Protein AF-A0A1H9Y8E5-F1 (afdb_monomer_lite)

Radius of gyration: 2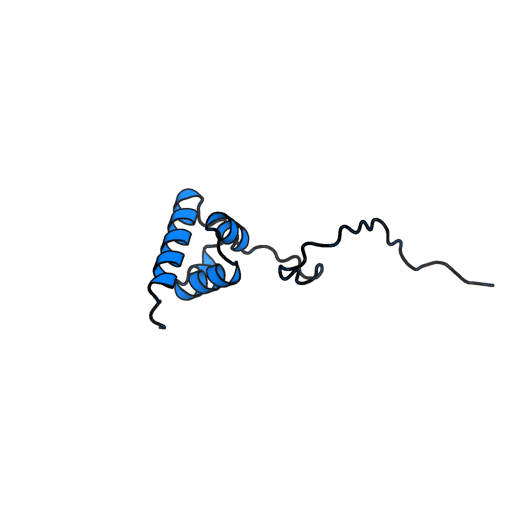0.37 Å; chains: 1; bounding box: 30×36×72 Å

Sequence (91 aa):
MARLSPRSHTAAYLIWCDCKDYGWERTVPEIAQSVDMQVNRVSRILALKQWQGRVRKSDRYDGLIPTMTRNDDDAAILSMGALPRSMMAAG

Secondary structure (DSSP, 8-state):
-PPPPHHHHHHHHHHHHHHHHH-S-SBHHHHHHHTT--HHHHHHHHHHTT-TTTSBPP---TT------S--S-----------S------

Structure (mmCIF, N/CA/C/O backbone):
data_AF-A0A1H9Y8E5-F1
#
_entry.id   AF-A0A1H9Y8E5-F1
#
loop_
_atom_site.group_PDB
_atom_site.id
_atom_site.type_symbol
_atom_site.label_atom_id
_atom_site.label_alt_id
_atom_site.label_comp_id
_atom_site.label_asym_id
_atom_site.label_entity_id
_atom_site.label_seq_id
_atom_site.pdbx_PDB_ins_code
_atom_site.Cartn_x
_atom_site.Cartn_y
_atom_site.Cartn_z
_atom_site.occupancy
_atom_site.B_iso_or_equiv
_atom_site.auth_seq_id
_atom_site.auth_comp_id
_atom_site.auth_asym_id
_atom_site.auth_atom_id
_atom_site.pdbx_PDB_model_num
ATOM 1 N N . MET A 1 1 ? 13.898 5.660 -12.247 1.00 50.22 1 MET A N 1
ATOM 2 C CA . MET A 1 1 ? 12.601 5.143 -11.750 1.00 50.22 1 MET A CA 1
ATOM 3 C C . MET A 1 1 ? 12.416 3.719 -12.258 1.00 50.22 1 MET A C 1
ATOM 5 O O . MET A 1 1 ? 12.505 3.514 -13.460 1.00 50.22 1 MET A O 1
ATOM 9 N N . ALA A 1 2 ? 12.242 2.729 -11.377 1.00 59.72 2 ALA A N 1
ATOM 10 C CA . ALA A 1 2 ? 12.091 1.333 -11.797 1.00 59.72 2 ALA A CA 1
ATOM 11 C C . ALA A 1 2 ? 10.741 1.117 -12.503 1.00 59.72 2 ALA A C 1
ATOM 13 O O . ALA A 1 2 ? 9.696 1.519 -11.989 1.00 59.72 2 ALA A O 1
ATOM 14 N N . ARG A 1 3 ? 10.757 0.480 -13.680 1.00 69.75 3 ARG A N 1
ATOM 15 C CA . ARG A 1 3 ? 9.542 0.162 -14.441 1.00 69.75 3 ARG A CA 1
ATOM 16 C C . ARG A 1 3 ? 8.734 -0.891 -13.677 1.00 69.75 3 ARG A C 1
ATOM 18 O O . ARG A 1 3 ? 9.232 -1.975 -13.385 1.00 69.75 3 ARG A O 1
ATOM 25 N N . LEU A 1 4 ? 7.496 -0.560 -13.319 1.00 73.19 4 LEU A N 1
ATOM 26 C CA . LEU A 1 4 ? 6.601 -1.461 -12.591 1.00 73.19 4 LEU A CA 1
ATOM 27 C C . LEU A 1 4 ? 6.217 -2.660 -13.461 1.00 73.19 4 LEU A C 1
ATOM 29 O O . LEU A 1 4 ? 5.775 -2.486 -14.597 1.00 73.19 4 LEU A O 1
ATOM 33 N N . SER A 1 5 ? 6.322 -3.866 -12.902 1.00 86.00 5 SER A N 1
ATOM 34 C CA . SER A 1 5 ? 5.814 -5.075 -13.556 1.00 86.00 5 SER A CA 1
ATOM 35 C C . SER A 1 5 ? 4.286 -5.004 -13.735 1.00 86.00 5 SER A C 1
ATOM 37 O O . SER A 1 5 ? 3.623 -4.301 -12.961 1.00 86.00 5 SER A O 1
ATOM 39 N N . PRO A 1 6 ? 3.689 -5.756 -14.679 1.00 89.12 6 PRO A N 1
ATOM 40 C CA . PRO A 1 6 ? 2.233 -5.829 -14.823 1.00 89.12 6 PRO A CA 1
ATOM 41 C C . PRO A 1 6 ? 1.524 -6.195 -13.510 1.00 89.12 6 PRO A C 1
ATOM 43 O O . PRO A 1 6 ? 0.572 -5.533 -13.112 1.00 89.12 6 PRO A O 1
ATOM 46 N N . ARG A 1 7 ? 2.075 -7.152 -12.749 1.00 87.50 7 ARG A N 1
ATOM 47 C CA . ARG A 1 7 ? 1.558 -7.537 -11.422 1.00 87.50 7 ARG A CA 1
ATOM 48 C C . ARG A 1 7 ? 1.599 -6.396 -10.405 1.00 87.50 7 ARG A C 1
ATOM 50 O O . ARG A 1 7 ? 0.745 -6.321 -9.525 1.00 87.50 7 ARG A O 1
ATOM 57 N N . SER A 1 8 ? 2.603 -5.527 -10.493 1.00 88.31 8 SER A N 1
ATOM 58 C CA . SER A 1 8 ? 2.714 -4.350 -9.630 1.00 88.31 8 SER A CA 1
ATOM 59 C C . SER A 1 8 ? 1.710 -3.265 -10.028 1.00 88.31 8 SER A C 1
ATOM 61 O O . SER A 1 8 ? 1.206 -2.566 -9.156 1.00 88.31 8 SER A O 1
ATOM 63 N N . HIS A 1 9 ? 1.383 -3.151 -11.319 1.00 91.19 9 HIS A N 1
ATOM 64 C CA . HIS A 1 9 ? 0.306 -2.280 -11.790 1.00 91.19 9 HIS A CA 1
ATOM 65 C C . HIS A 1 9 ? -1.066 -2.754 -11.313 1.00 91.19 9 HIS A C 1
ATOM 67 O O . HIS A 1 9 ? -1.814 -1.941 -10.779 1.00 91.19 9 HIS A O 1
ATOM 73 N N . THR A 1 10 ? -1.363 -4.053 -11.409 1.00 94.12 10 THR A N 1
ATOM 74 C CA . THR A 1 10 ? -2.610 -4.620 -10.873 1.00 94.12 10 THR A CA 1
ATOM 75 C C . THR A 1 10 ? -2.734 -4.372 -9.371 1.00 94.12 10 THR A C 1
ATOM 77 O O . THR A 1 10 ? -3.771 -3.910 -8.911 1.00 94.12 10 THR A O 1
ATOM 80 N N . ALA A 1 11 ? -1.661 -4.598 -8.605 1.00 92.00 11 ALA A N 1
ATOM 81 C CA . ALA A 1 11 ? -1.675 -4.337 -7.167 1.00 92.00 11 ALA A CA 1
ATOM 82 C C . ALA A 1 11 ? -1.909 -2.853 -6.841 1.00 92.00 11 ALA A C 1
ATOM 84 O O . ALA A 1 11 ? -2.687 -2.534 -5.951 1.00 92.00 11 ALA A O 1
ATOM 85 N N . ALA A 1 12 ? -1.275 -1.943 -7.586 1.00 93.38 12 ALA A N 1
ATOM 86 C CA . ALA A 1 12 ? -1.497 -0.509 -7.418 1.00 93.38 12 ALA A CA 1
ATOM 87 C C . ALA A 1 12 ? -2.941 -0.101 -7.738 1.00 93.38 12 ALA A C 1
ATOM 89 O O . ALA A 1 12 ? -3.486 0.761 -7.057 1.00 93.38 12 ALA A O 1
ATOM 90 N N . TYR A 1 13 ? -3.550 -0.718 -8.753 1.00 94.19 13 TYR A N 1
ATOM 91 C CA . TYR A 1 13 ? -4.943 -0.472 -9.112 1.00 94.19 13 TYR A CA 1
ATOM 92 C C . TYR A 1 13 ? -5.905 -0.941 -8.015 1.00 94.19 13 TYR A C 1
ATOM 94 O O . TYR A 1 13 ? -6.761 -0.169 -7.604 1.00 94.19 13 TYR A O 1
ATOM 102 N N . LEU A 1 14 ? -5.712 -2.150 -7.477 1.00 93.50 14 LEU A N 1
ATOM 103 C CA . LEU A 1 14 ? -6.545 -2.682 -6.391 1.00 93.50 14 LEU A CA 1
ATOM 104 C C . LEU A 1 14 ? -6.465 -1.822 -5.123 1.00 93.50 14 LEU A C 1
ATOM 106 O O . LEU A 1 14 ? -7.494 -1.487 -4.548 1.00 93.50 14 LEU A O 1
ATOM 110 N N . ILE A 1 15 ? -5.256 -1.394 -4.741 1.00 93.25 1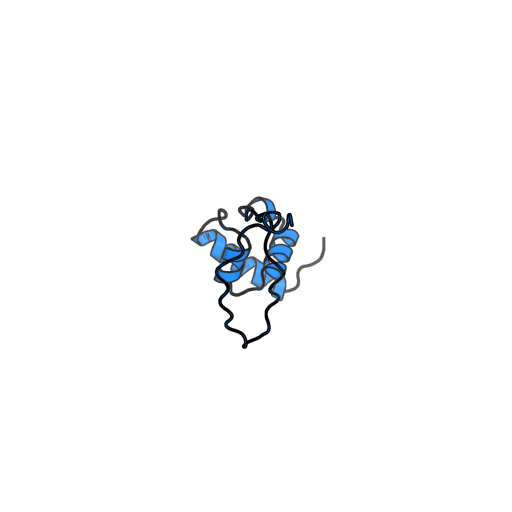5 ILE A N 1
ATOM 111 C CA . ILE A 1 15 ? -5.053 -0.463 -3.619 1.00 93.25 15 ILE A CA 1
ATOM 112 C C . ILE A 1 15 ? -5.775 0.864 -3.875 1.00 93.25 15 ILE A C 1
ATOM 114 O O . ILE A 1 15 ? -6.388 1.421 -2.973 1.00 93.25 15 ILE A O 1
ATOM 118 N N . TRP A 1 16 ? -5.707 1.387 -5.102 1.00 94.06 16 TRP A N 1
ATOM 119 C CA . TRP A 1 16 ? -6.389 2.631 -5.443 1.00 94.06 16 TRP A CA 1
ATOM 120 C C . TRP A 1 16 ? -7.915 2.498 -5.390 1.00 94.06 16 TRP A C 1
ATOM 122 O O . TRP A 1 16 ? -8.558 3.423 -4.908 1.00 94.06 16 TRP A O 1
ATOM 132 N N . CYS A 1 17 ? -8.486 1.381 -5.851 1.00 93.94 17 CYS A N 1
ATOM 133 C CA . CYS A 1 17 ? -9.922 1.114 -5.742 1.00 93.94 17 CYS A CA 1
ATOM 134 C C . CYS A 1 17 ? -10.376 1.095 -4.277 1.00 93.94 17 CYS A C 1
ATOM 136 O O . CYS A 1 17 ? -11.293 1.829 -3.928 1.00 93.94 17 CYS A O 1
ATOM 138 N N . ASP A 1 18 ? -9.674 0.357 -3.413 1.00 92.75 18 ASP A N 1
ATOM 139 C CA . ASP A 1 18 ? -9.982 0.306 -1.977 1.00 92.75 18 ASP A CA 1
ATOM 140 C C . ASP A 1 18 ? -9.911 1.701 -1.327 1.00 92.75 18 ASP A C 1
ATOM 142 O O . ASP A 1 18 ? -10.868 2.166 -0.707 1.00 92.75 18 ASP A O 1
ATOM 146 N N . CYS A 1 19 ? -8.821 2.439 -1.557 1.00 90.50 19 CYS A N 1
ATOM 147 C CA . CYS A 1 19 ? -8.665 3.795 -1.024 1.00 90.50 19 CYS A CA 1
ATOM 148 C C . CYS A 1 19 ? -9.621 4.822 -1.656 1.00 90.50 19 CYS A C 1
ATOM 150 O O . CYS A 1 19 ? -9.798 5.907 -1.103 1.00 90.50 19 CYS A O 1
ATOM 152 N N . LYS A 1 20 ? -10.195 4.545 -2.832 1.00 91.00 20 LYS A N 1
ATOM 153 C CA . LYS A 1 20 ? -11.202 5.412 -3.456 1.00 91.00 20 LYS A CA 1
ATOM 154 C C . LYS A 1 20 ? -12.546 5.275 -2.745 1.00 91.00 20 LYS A C 1
ATOM 156 O O . LYS A 1 20 ? -13.206 6.291 -2.547 1.00 91.00 20 LYS A O 1
ATOM 161 N N . ASP A 1 21 ? -12.916 4.057 -2.364 1.00 84.69 21 ASP A N 1
ATOM 162 C CA . ASP A 1 21 ? -14.210 3.773 -1.741 1.00 84.69 21 ASP A CA 1
ATOM 163 C C . ASP A 1 21 ? -14.203 4.094 -0.238 1.00 84.69 21 ASP A C 1
ATOM 165 O O . ASP A 1 21 ? -15.162 4.666 0.276 1.00 84.69 21 ASP A O 1
ATOM 169 N N . TYR A 1 22 ? -13.100 3.803 0.460 1.00 84.44 22 TYR A N 1
ATOM 170 C CA . TYR A 1 22 ? -12.977 4.003 1.912 1.00 84.44 22 TYR A CA 1
ATOM 171 C C . TYR A 1 22 ? -12.148 5.231 2.324 1.00 84.44 22 TYR A C 1
ATOM 173 O O . TYR A 1 22 ? -12.135 5.605 3.497 1.00 84.44 22 TYR A O 1
ATOM 181 N N . GLY A 1 23 ? -11.454 5.870 1.379 1.00 87.50 23 GLY A N 1
ATOM 182 C CA . GLY A 1 23 ? -10.546 6.986 1.643 1.00 87.50 23 GLY A CA 1
ATOM 183 C C . GLY A 1 23 ? -9.114 6.562 2.000 1.00 87.50 23 GLY A C 1
ATOM 184 O O . GLY A 1 23 ? -8.811 5.394 2.242 1.00 87.50 23 GLY A O 1
ATOM 185 N N . TRP A 1 24 ? -8.204 7.543 2.033 1.00 88.31 24 TRP A N 1
ATOM 186 C CA . TRP A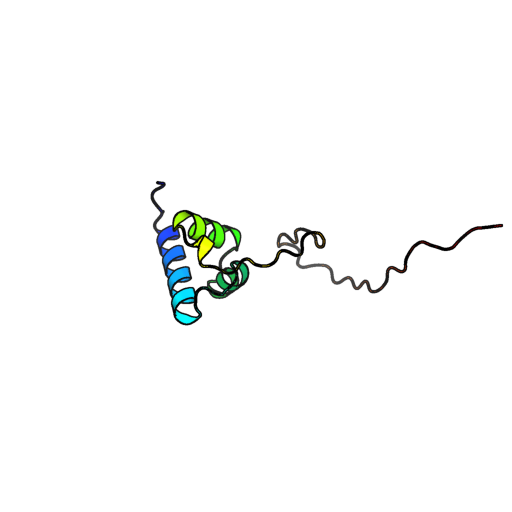 1 24 ? -6.780 7.325 2.336 1.00 88.31 24 TRP A CA 1
ATOM 187 C C . TRP A 1 24 ? -6.453 7.307 3.840 1.00 88.31 24 TRP A C 1
ATOM 189 O O . TRP A 1 24 ? -5.346 6.937 4.205 1.00 88.31 24 TRP A O 1
ATOM 199 N N . GLU A 1 25 ? -7.411 7.602 4.724 1.00 85.94 25 GLU A N 1
ATOM 200 C CA . GLU A 1 25 ? -7.245 7.623 6.195 1.00 85.94 25 GLU A CA 1
ATOM 201 C C . GLU A 1 25 ? -7.072 6.230 6.842 1.00 85.94 25 GLU A C 1
ATOM 203 O O . GLU A 1 25 ? -7.133 6.074 8.063 1.00 85.94 25 GLU A O 1
ATOM 208 N N . ARG A 1 26 ? -6.843 5.201 6.025 1.00 86.44 26 ARG A N 1
ATOM 209 C CA . ARG A 1 26 ? -6.619 3.818 6.449 1.00 86.44 26 ARG A CA 1
ATOM 210 C C . ARG A 1 26 ? -5.147 3.536 6.691 1.00 86.44 26 ARG A C 1
ATOM 212 O O . ARG A 1 26 ? -4.260 4.170 6.109 1.00 86.44 26 ARG A O 1
ATOM 219 N N . THR A 1 27 ? -4.877 2.534 7.517 1.00 90.44 27 THR A N 1
ATOM 220 C CA . THR A 1 27 ? -3.511 2.056 7.745 1.00 90.44 27 THR A CA 1
ATOM 221 C C . THR A 1 27 ? -3.089 1.027 6.687 1.00 90.44 27 THR A C 1
ATOM 223 O O . THR A 1 27 ? -3.908 0.336 6.082 1.00 90.44 27 THR A O 1
ATOM 226 N N . VAL A 1 28 ? -1.780 0.885 6.446 1.00 90.50 28 VAL A N 1
ATOM 227 C CA . VAL A 1 28 ? -1.237 -0.140 5.527 1.00 90.50 28 VAL A CA 1
ATOM 228 C C . VAL A 1 28 ? -1.751 -1.564 5.827 1.00 90.50 28 VAL A C 1
ATOM 230 O O . VAL A 1 28 ? -2.091 -2.252 4.862 1.00 90.50 28 VAL A O 1
ATOM 233 N N . PRO A 1 29 ? -1.820 -2.044 7.090 1.00 90.44 29 PRO A N 1
ATOM 234 C CA . PRO A 1 29 ? -2.377 -3.366 7.378 1.00 90.44 29 PRO A CA 1
ATOM 235 C C . PRO A 1 29 ? -3.872 -3.494 7.052 1.00 90.44 29 PRO A C 1
ATOM 237 O O . PRO A 1 29 ? -4.269 -4.532 6.535 1.00 90.44 29 PRO A O 1
ATOM 240 N N . GLU A 1 30 ? -4.686 -2.457 7.261 1.00 89.44 30 GLU A N 1
ATOM 241 C CA . GLU A 1 30 ? -6.114 -2.479 6.894 1.00 89.44 30 GLU A CA 1
ATOM 242 C C . GLU A 1 30 ? -6.320 -2.588 5.380 1.00 89.44 30 GLU A C 1
ATOM 244 O O . GLU A 1 30 ? -7.153 -3.365 4.908 1.00 89.44 30 GLU A O 1
ATOM 249 N N . ILE A 1 31 ? -5.534 -1.831 4.609 1.00 91.12 31 ILE A N 1
ATOM 250 C CA . ILE A 1 31 ? -5.548 -1.908 3.145 1.00 91.12 31 ILE A CA 1
ATOM 251 C C . ILE A 1 31 ? -5.120 -3.312 2.716 1.00 91.12 31 ILE A C 1
ATOM 253 O O . ILE A 1 31 ? -5.789 -3.942 1.905 1.00 91.12 31 ILE A O 1
ATOM 257 N N . ALA A 1 32 ? -4.031 -3.831 3.291 1.00 91.69 32 ALA A N 1
ATOM 258 C CA . ALA A 1 32 ? -3.511 -5.163 2.996 1.00 91.69 32 ALA A CA 1
ATOM 259 C C . ALA A 1 32 ? -4.537 -6.273 3.265 1.00 91.69 32 ALA A C 1
ATOM 261 O O . ALA A 1 32 ? -4.674 -7.174 2.441 1.00 91.69 32 ALA A O 1
ATOM 262 N N . GLN A 1 33 ? -5.290 -6.171 4.360 1.00 92.00 33 GLN A N 1
ATOM 263 C CA . GLN A 1 33 ? -6.390 -7.081 4.667 1.00 92.00 33 GLN A CA 1
ATOM 264 C C . GLN A 1 33 ? -7.535 -6.967 3.651 1.00 92.00 33 GLN A C 1
ATOM 266 O O . GLN A 1 33 ? -8.080 -7.982 3.234 1.00 92.00 33 GLN A O 1
ATOM 271 N N . SER A 1 34 ? -7.879 -5.751 3.224 1.00 91.69 34 SER A N 1
ATOM 272 C CA . SER A 1 34 ? -9.011 -5.514 2.313 1.00 91.69 34 SER A CA 1
ATOM 273 C C . SER A 1 34 ? -8.721 -5.970 0.883 1.00 91.69 34 SER A C 1
ATOM 275 O O . SER A 1 34 ? -9.596 -6.512 0.215 1.00 91.69 34 SER A O 1
ATOM 277 N N . VAL A 1 35 ? -7.477 -5.804 0.419 1.00 90.69 35 VAL A N 1
ATOM 278 C CA . VAL A 1 35 ? -7.047 -6.253 -0.916 1.00 90.69 35 VAL A CA 1
ATOM 279 C C . VAL A 1 35 ? -6.495 -7.687 -0.940 1.00 90.69 35 VAL A C 1
ATOM 281 O O . VAL A 1 35 ? -5.984 -8.107 -1.977 1.00 90.69 35 VAL A O 1
ATOM 284 N N . ASP A 1 36 ? -6.548 -8.405 0.189 1.00 91.88 36 ASP A N 1
ATOM 285 C CA . ASP A 1 36 ? -5.965 -9.741 0.403 1.00 91.88 36 ASP A CA 1
ATOM 286 C C . ASP A 1 36 ? -4.502 -9.851 -0.078 1.00 91.88 36 ASP A C 1
ATOM 288 O O . ASP A 1 36 ? -4.107 -10.683 -0.900 1.00 91.88 36 ASP A O 1
ATOM 292 N N . MET A 1 37 ? -3.655 -8.934 0.398 1.00 91.00 37 MET A N 1
ATOM 293 C CA . MET A 1 37 ? -2.228 -8.899 0.075 1.00 91.00 37 MET A CA 1
ATOM 294 C C . MET A 1 37 ? -1.364 -8.824 1.326 1.00 91.00 37 MET A C 1
ATOM 296 O O . MET A 1 37 ? -1.761 -8.355 2.383 1.00 91.00 37 MET A O 1
ATOM 300 N N . GLN A 1 38 ? -0.099 -9.219 1.189 1.00 91.38 38 GLN A N 1
ATOM 301 C CA . GLN A 1 38 ? 0.883 -9.033 2.253 1.00 91.38 38 GLN A CA 1
ATOM 302 C C . GLN A 1 38 ? 1.190 -7.544 2.483 1.00 91.38 38 GLN A C 1
ATOM 304 O O . GLN A 1 38 ? 1.465 -6.804 1.534 1.00 91.38 38 GLN A O 1
ATOM 309 N N . VAL A 1 39 ? 1.275 -7.138 3.754 1.00 90.31 39 VAL A N 1
ATOM 310 C CA . VAL A 1 39 ? 1.598 -5.764 4.193 1.00 90.31 39 VAL A CA 1
ATOM 311 C C . VAL A 1 39 ? 2.872 -5.227 3.528 1.00 90.31 39 VAL A C 1
ATOM 313 O 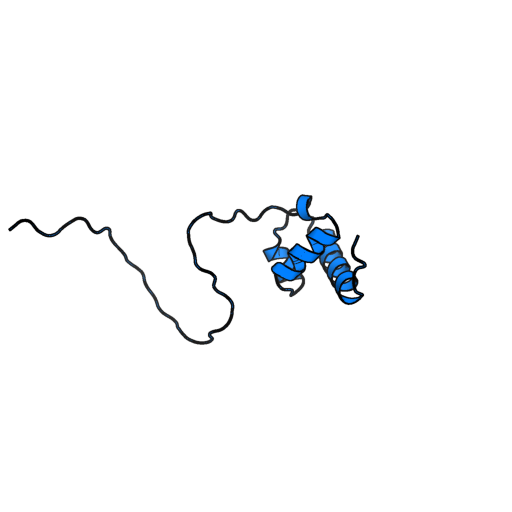O . VAL A 1 39 ? 2.886 -4.110 3.013 1.00 90.31 39 VAL A O 1
ATOM 316 N N . ASN A 1 40 ? 3.930 -6.044 3.449 1.00 91.00 40 ASN A N 1
ATOM 317 C CA . ASN A 1 40 ? 5.197 -5.667 2.807 1.00 91.00 40 ASN A CA 1
ATOM 318 C C . ASN A 1 40 ? 5.026 -5.348 1.315 1.00 91.00 40 ASN A C 1
ATOM 320 O O . ASN A 1 40 ? 5.650 -4.424 0.786 1.00 91.00 40 ASN A O 1
ATOM 324 N N . ARG A 1 41 ? 4.156 -6.097 0.627 1.00 90.06 41 ARG A N 1
ATOM 325 C CA . ARG A 1 41 ? 3.860 -5.879 -0.789 1.00 90.06 41 ARG A CA 1
ATOM 326 C C . ARG A 1 41 ? 3.094 -4.576 -0.984 1.00 90.06 41 ARG A C 1
ATOM 328 O O . ARG A 1 41 ? 3.473 -3.796 -1.854 1.00 90.06 41 ARG A O 1
ATOM 335 N N . VAL A 1 42 ? 2.087 -4.312 -0.155 1.00 90.94 42 VAL A N 1
ATOM 336 C CA . VAL A 1 42 ? 1.331 -3.049 -0.174 1.00 90.94 42 VAL A CA 1
ATOM 337 C C . VAL A 1 42 ? 2.254 -1.864 0.113 1.00 90.94 42 VAL A C 1
ATOM 339 O O . VAL A 1 42 ? 2.308 -0.931 -0.685 1.00 90.94 42 VAL A O 1
ATOM 342 N N . SER A 1 43 ? 3.071 -1.938 1.167 1.00 90.88 43 SER A N 1
ATOM 343 C CA . SER A 1 43 ? 4.045 -0.896 1.524 1.00 90.88 43 SER A CA 1
ATOM 344 C C . SER A 1 43 ? 5.010 -0.571 0.375 1.00 90.88 43 SER A C 1
ATOM 346 O O . SER A 1 43 ? 5.231 0.599 0.044 1.00 90.88 43 SER A O 1
ATOM 348 N N . ARG A 1 44 ? 5.523 -1.601 -0.314 1.00 90.88 44 ARG A N 1
ATOM 349 C CA . ARG A 1 44 ? 6.388 -1.429 -1.489 1.00 90.88 44 ARG A CA 1
ATOM 350 C C . ARG A 1 44 ? 5.663 -0.758 -2.655 1.00 90.88 44 ARG A C 1
ATOM 352 O O . ARG A 1 44 ? 6.250 0.098 -3.312 1.00 90.88 44 ARG A O 1
ATOM 359 N N . ILE A 1 45 ? 4.411 -1.121 -2.932 1.00 91.38 45 ILE A N 1
ATOM 360 C CA . ILE A 1 45 ? 3.624 -0.482 -3.997 1.00 91.38 45 ILE A CA 1
ATOM 361 C C . ILE A 1 45 ? 3.330 0.983 -3.657 1.00 91.38 45 ILE A C 1
ATOM 363 O O . ILE A 1 45 ? 3.524 1.845 -4.515 1.00 91.38 45 ILE A O 1
ATOM 367 N N . LEU A 1 46 ? 2.969 1.278 -2.405 1.00 90.81 46 LEU A N 1
ATOM 368 C CA . LEU A 1 46 ? 2.806 2.648 -1.916 1.00 90.81 46 LEU A CA 1
ATOM 369 C C . LEU A 1 46 ? 4.108 3.453 -2.060 1.00 90.81 46 LEU A C 1
ATOM 371 O O . LEU A 1 46 ? 4.056 4.616 -2.449 1.00 90.81 46 LEU A O 1
ATOM 375 N N . ALA A 1 47 ? 5.275 2.841 -1.821 1.00 90.25 47 ALA A N 1
ATOM 376 C CA . ALA A 1 47 ? 6.583 3.468 -2.054 1.00 90.25 47 ALA A CA 1
ATOM 377 C C . ALA A 1 47 ? 6.794 3.807 -3.535 1.00 90.25 47 ALA A C 1
ATOM 379 O O . ALA A 1 47 ? 7.117 4.93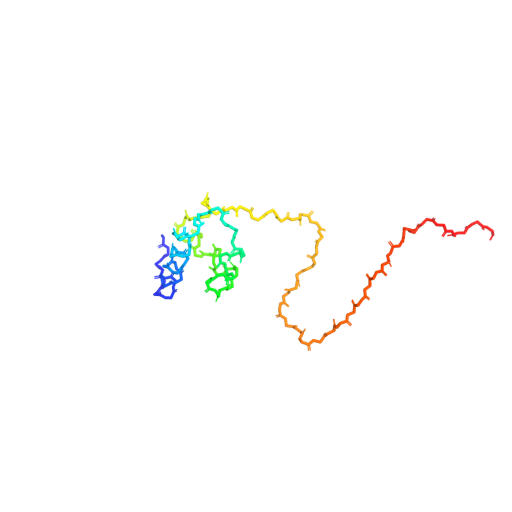7 -3.897 1.00 90.25 47 ALA A O 1
ATOM 380 N N . LEU A 1 48 ? 6.580 2.822 -4.410 1.00 89.25 48 LEU A N 1
ATOM 381 C CA . LEU A 1 48 ? 6.818 2.951 -5.848 1.00 89.25 48 LEU A CA 1
ATOM 382 C C . LEU A 1 48 ? 5.880 3.964 -6.509 1.00 89.25 48 LEU A C 1
ATOM 384 O O . LEU A 1 48 ? 6.261 4.599 -7.488 1.00 89.25 48 LEU A O 1
ATOM 388 N N . LYS A 1 49 ? 4.664 4.115 -5.977 1.00 87.75 49 LYS A N 1
ATOM 389 C CA . LYS A 1 49 ? 3.679 5.101 -6.431 1.00 87.75 49 LYS A CA 1
ATOM 390 C C . LYS A 1 49 ? 3.718 6.422 -5.656 1.00 87.75 49 LYS A C 1
ATOM 392 O O . LYS A 1 49 ? 2.953 7.318 -5.992 1.00 87.75 49 LYS A O 1
ATOM 397 N N . GLN A 1 50 ? 4.608 6.562 -4.667 1.00 89.31 50 GLN A N 1
ATOM 398 C CA . GLN A 1 50 ? 4.735 7.757 -3.819 1.00 89.31 50 GLN A CA 1
ATOM 399 C C . GLN A 1 50 ? 3.431 8.108 -3.069 1.00 89.31 50 GLN A C 1
ATOM 401 O O . GLN A 1 50 ? 3.075 9.270 -2.896 1.00 89.31 50 GLN A O 1
ATOM 406 N N . TRP A 1 51 ? 2.700 7.089 -2.612 1.00 91.31 51 TRP A N 1
ATOM 407 C CA . TRP A 1 51 ? 1.433 7.222 -1.878 1.00 91.31 51 TRP A CA 1
ATOM 408 C C . TRP A 1 51 ? 1.582 7.071 -0.359 1.00 91.31 51 TRP A C 1
ATOM 410 O O . TRP A 1 51 ? 0.600 7.189 0.366 1.00 91.31 51 TRP A O 1
ATOM 420 N N . GLN A 1 52 ? 2.795 6.837 0.148 1.00 82.81 52 GLN A N 1
ATOM 421 C CA . GLN A 1 52 ? 3.036 6.602 1.579 1.00 82.81 52 GLN A CA 1
ATOM 422 C C . GLN A 1 52 ? 2.613 7.769 2.481 1.00 82.81 52 GLN A C 1
ATOM 424 O O . GLN A 1 52 ? 2.216 7.536 3.614 1.00 82.81 52 GLN A O 1
ATOM 429 N N . GLY A 1 53 ? 2.673 9.008 1.984 1.00 84.56 53 GLY A N 1
ATOM 430 C CA . GLY A 1 53 ? 2.235 10.191 2.732 1.00 84.56 53 GLY A CA 1
ATOM 431 C C . GLY A 1 53 ? 0.717 10.383 2.782 1.00 84.56 53 GLY A C 1
ATOM 432 O O . GLY A 1 53 ? 0.260 11.306 3.441 1.00 84.56 53 GLY A O 1
ATOM 433 N N . ARG A 1 54 ? -0.054 9.556 2.063 1.00 85.75 54 ARG A N 1
ATOM 434 C CA . ARG A 1 54 ? -1.522 9.624 2.046 1.00 85.75 54 ARG A CA 1
ATOM 435 C C . ARG A 1 54 ? -2.156 8.707 3.080 1.00 85.75 54 ARG A C 1
ATOM 437 O O . ARG A 1 54 ? -3.226 9.022 3.569 1.00 85.75 54 ARG A O 1
ATOM 444 N N . VAL A 1 55 ? -1.512 7.574 3.358 1.00 87.44 55 VAL A N 1
ATOM 445 C CA . VAL A 1 55 ? -2.023 6.572 4.296 1.00 87.44 55 VAL A CA 1
ATOM 446 C C . VAL A 1 55 ? -1.724 6.968 5.732 1.00 87.44 55 VAL A C 1
ATOM 448 O O . VAL A 1 55 ? -0.645 7.492 6.032 1.00 87.44 55 VAL A O 1
ATOM 451 N N . ARG A 1 56 ? -2.652 6.666 6.641 1.00 85.75 56 ARG A N 1
ATOM 452 C CA . ARG A 1 56 ? -2.423 6.877 8.067 1.00 85.75 56 ARG A CA 1
ATOM 453 C C . ARG A 1 56 ? -1.286 5.968 8.526 1.00 85.75 56 ARG A C 1
ATOM 455 O O . ARG A 1 56 ? -1.251 4.768 8.231 1.00 85.75 56 ARG A O 1
ATOM 462 N N . LYS A 1 57 ? -0.335 6.530 9.274 1.00 78.75 57 LYS A N 1
ATOM 463 C CA . LYS A 1 57 ? 0.678 5.718 9.952 1.00 78.75 57 LYS A CA 1
ATOM 464 C C . LYS A 1 57 ? -0.039 4.877 11.003 1.00 78.75 57 LYS A C 1
ATOM 466 O O . LYS A 1 57 ? -0.698 5.428 11.880 1.00 78.75 57 LYS A O 1
ATOM 471 N N . SER A 1 58 ? 0.081 3.554 10.908 1.00 72.00 58 SER A N 1
ATOM 472 C CA . SER A 1 58 ? -0.245 2.703 12.047 1.00 72.00 58 SER A CA 1
ATOM 473 C C . SER A 1 58 ? 0.711 3.096 13.163 1.00 72.00 58 SER A C 1
ATOM 475 O O . SER A 1 58 ? 1.928 3.044 12.947 1.00 72.00 58 SER A O 1
ATOM 477 N N . ASP A 1 59 ? 0.178 3.511 14.306 1.00 59.22 59 ASP A N 1
ATOM 478 C CA . ASP A 1 59 ? 0.987 3.710 15.496 1.00 59.22 59 ASP A CA 1
ATOM 479 C C . ASP A 1 59 ? 1.553 2.335 15.850 1.00 59.22 59 ASP A C 1
ATOM 481 O O . ASP A 1 59 ? 0.837 1.427 16.279 1.00 59.22 59 ASP A O 1
ATOM 485 N N . ARG A 1 60 ? 2.820 2.107 15.499 1.00 54.59 60 ARG A N 1
ATOM 486 C CA . ARG A 1 60 ? 3.520 0.949 16.027 1.00 54.59 60 ARG A CA 1
ATOM 487 C C . ARG A 1 60 ? 3.668 1.284 17.495 1.00 54.59 60 ARG A C 1
ATOM 489 O O . ARG A 1 60 ? 4.419 2.198 17.810 1.00 54.59 60 ARG A O 1
ATOM 496 N N . TYR A 1 61 ? 2.956 0.564 18.354 1.00 46.50 61 TYR A N 1
ATOM 497 C CA . TYR A 1 61 ? 3.363 0.423 19.742 1.00 46.50 61 TYR A CA 1
ATOM 498 C C . TYR A 1 61 ? 4.849 0.047 19.730 1.00 46.50 61 TYR A C 1
ATOM 500 O O . TYR A 1 61 ? 5.227 -1.081 19.410 1.00 46.50 61 TYR A O 1
ATOM 508 N N . ASP A 1 62 ? 5.687 1.050 19.958 1.00 46.66 62 ASP A N 1
ATOM 509 C CA . ASP A 1 62 ? 7.129 0.938 20.016 1.00 46.66 62 ASP A CA 1
ATOM 510 C C . ASP A 1 62 ? 7.447 0.234 21.335 1.00 46.66 62 ASP A C 1
ATOM 512 O O . ASP A 1 62 ? 7.413 0.842 22.401 1.00 46.66 62 ASP A O 1
ATOM 516 N N . GLY A 1 63 ? 7.633 -1.088 21.291 1.00 48.25 63 GLY A N 1
ATOM 517 C CA . GLY A 1 63 ? 8.305 -1.790 22.386 1.00 48.25 63 GLY A CA 1
ATOM 518 C C . GLY A 1 63 ? 7.742 -3.124 22.864 1.00 48.25 63 GLY A C 1
ATOM 519 O O . GLY A 1 63 ? 8.459 -3.798 23.591 1.00 48.25 63 GLY A O 1
ATOM 520 N N . LEU A 1 64 ? 6.546 -3.576 22.476 1.00 50.16 64 LEU A N 1
ATOM 521 C CA . LEU A 1 64 ? 6.020 -4.875 22.933 1.00 50.16 64 LEU A CA 1
ATOM 522 C C . LEU A 1 64 ? 5.181 -5.546 21.836 1.00 50.16 64 LEU A C 1
ATOM 524 O O . LEU A 1 64 ? 4.022 -5.194 21.649 1.00 50.16 64 LEU A O 1
ATOM 528 N N . ILE A 1 65 ? 5.776 -6.516 21.128 1.00 48.44 65 ILE A N 1
ATOM 529 C CA . ILE A 1 65 ? 5.274 -7.889 20.864 1.00 48.44 65 ILE A CA 1
ATOM 530 C C . ILE A 1 65 ? 5.984 -8.467 19.613 1.00 48.44 65 ILE A C 1
ATOM 532 O O . ILE A 1 65 ? 6.196 -7.748 18.633 1.00 48.44 65 ILE A O 1
ATOM 536 N N . PRO A 1 66 ? 6.404 -9.749 19.649 1.00 42.31 66 PRO A N 1
ATOM 537 C CA . PRO A 1 66 ? 7.368 -10.342 18.729 1.00 42.31 66 PRO A CA 1
ATOM 538 C C . PRO A 1 66 ? 6.786 -10.550 17.335 1.00 42.31 66 PRO A C 1
ATOM 540 O O . PRO A 1 66 ? 5.577 -10.681 17.150 1.00 42.31 66 PRO A O 1
ATOM 543 N N . THR A 1 67 ? 7.682 -10.651 16.361 1.00 40.31 67 THR A N 1
ATOM 544 C CA . THR A 1 67 ? 7.415 -11.061 14.986 1.00 40.31 67 THR A CA 1
ATOM 545 C C . THR A 1 67 ? 6.670 -12.402 14.956 1.00 40.31 67 THR A C 1
ATOM 547 O O . THR A 1 67 ? 7.282 -13.461 14.880 1.00 40.31 67 THR A O 1
ATOM 550 N N . MET A 1 68 ? 5.339 -12.381 14.983 1.00 36.22 68 MET A N 1
ATOM 551 C CA . MET A 1 68 ? 4.524 -13.516 14.554 1.00 36.22 68 MET A CA 1
ATOM 552 C C . MET A 1 68 ? 4.577 -13.555 13.024 1.00 36.22 68 MET A C 1
ATOM 554 O O . MET A 1 68 ? 3.681 -13.086 12.319 1.00 36.22 68 MET A O 1
ATOM 558 N N . THR A 1 69 ? 5.694 -14.053 12.489 1.00 46.16 69 THR A N 1
ATOM 559 C CA . THR A 1 69 ? 5.731 -14.531 11.112 1.00 46.16 69 THR A CA 1
ATOM 560 C C . THR A 1 69 ? 4.893 -15.795 11.071 1.00 46.16 69 THR A C 1
ATOM 562 O O . THR A 1 69 ? 5.290 -16.824 11.600 1.00 46.16 69 THR A O 1
ATOM 565 N N . ARG A 1 70 ? 3.714 -15.668 10.469 1.00 43.91 70 ARG A N 1
ATOM 566 C CA . ARG A 1 70 ? 2.835 -16.741 10.007 1.00 43.91 70 ARG A CA 1
ATOM 567 C C . ARG A 1 70 ? 3.598 -18.030 9.672 1.00 43.91 70 ARG A C 1
ATOM 569 O O . ARG A 1 70 ? 4.298 -18.063 8.662 1.00 43.91 70 ARG A O 1
ATOM 576 N N . ASN A 1 71 ? 3.430 -19.027 10.533 1.00 46.97 71 ASN A N 1
ATOM 577 C CA . ASN A 1 71 ? 3.280 -20.461 10.277 1.00 46.97 71 ASN A CA 1
ATOM 578 C C . ASN A 1 71 ? 3.433 -21.139 11.635 1.00 46.97 71 ASN A C 1
ATOM 580 O O . ASN A 1 71 ? 4.555 -21.223 12.097 1.00 46.97 71 ASN A O 1
ATOM 584 N N . ASP A 1 72 ? 2.324 -21.516 12.262 1.00 44.25 72 ASP A N 1
ATOM 585 C CA . ASP A 1 72 ? 2.215 -22.693 13.130 1.00 44.25 72 ASP A CA 1
ATOM 586 C C . ASP A 1 72 ? 0.733 -22.808 13.508 1.00 44.25 72 ASP A C 1
ATOM 588 O O . ASP A 1 72 ? 0.217 -22.121 14.391 1.00 44.25 72 ASP A O 1
ATOM 592 N N . ASP A 1 73 ? 0.024 -23.643 12.752 1.00 50.91 73 ASP A N 1
ATOM 593 C CA . ASP A 1 73 ? -1.209 -24.282 13.195 1.00 50.91 73 ASP A CA 1
ATOM 594 C C . ASP A 1 73 ? -0.863 -25.234 14.356 1.00 50.91 73 ASP A C 1
ATOM 596 O O . ASP A 1 73 ? -0.862 -26.431 14.149 1.00 50.91 73 ASP A O 1
ATOM 600 N N . ASP A 1 74 ? -0.478 -24.732 15.535 1.00 47.12 74 ASP A N 1
ATOM 601 C CA . ASP A 1 74 ? -0.413 -25.491 16.799 1.00 47.12 74 ASP A CA 1
ATOM 602 C C . ASP A 1 74 ? 0.150 -24.596 17.917 1.00 47.12 74 ASP A C 1
ATOM 604 O O . ASP A 1 74 ? 1.322 -24.237 17.896 1.00 47.12 74 ASP A O 1
ATOM 608 N N . ALA A 1 75 ? -0.697 -24.233 18.887 1.00 41.25 75 ALA A N 1
ATOM 609 C CA . ALA A 1 75 ? -0.379 -23.989 20.307 1.00 41.25 75 ALA A CA 1
ATOM 610 C C . ALA A 1 75 ? -1.284 -22.901 20.898 1.00 41.25 75 ALA A C 1
ATOM 612 O O . ALA A 1 75 ? -0.943 -21.723 21.022 1.00 41.25 75 ALA A O 1
ATOM 613 N N . ALA A 1 76 ? -2.451 -23.335 21.361 1.00 48.06 76 ALA A N 1
ATOM 614 C CA . ALA A 1 76 ? -3.119 -22.668 22.460 1.00 48.06 76 ALA A CA 1
ATOM 615 C C . ALA A 1 76 ? -2.210 -22.703 23.696 1.00 48.06 76 ALA A C 1
ATOM 617 O O . ALA A 1 76 ? -2.007 -23.786 24.231 1.00 48.06 76 ALA A O 1
ATOM 618 N N . ILE A 1 77 ? -1.721 -21.562 24.196 1.00 38.47 77 ILE A N 1
ATOM 619 C CA . ILE A 1 77 ? -1.295 -21.454 25.601 1.00 38.47 77 ILE A CA 1
ATOM 620 C C . ILE A 1 77 ? -1.723 -20.100 26.184 1.00 38.47 77 ILE A C 1
ATOM 622 O O . ILE A 1 77 ? -1.138 -19.048 25.934 1.00 38.47 77 ILE A O 1
ATOM 626 N N . LEU A 1 78 ? -2.775 -20.186 27.000 1.00 48.44 78 LEU A N 1
ATOM 627 C CA . LEU A 1 78 ? -3.077 -19.323 28.139 1.00 48.44 78 LEU A CA 1
ATOM 628 C C . LEU A 1 78 ? -1.812 -18.901 28.900 1.00 48.44 78 LEU A C 1
ATOM 630 O O . LEU A 1 78 ? -1.078 -19.758 29.381 1.00 48.44 78 LEU A O 1
ATOM 634 N N . SER A 1 79 ? -1.636 -17.608 29.161 1.00 40.81 79 SER A N 1
ATOM 635 C CA . SER A 1 79 ? -0.900 -17.187 30.356 1.00 40.81 79 SER A CA 1
ATOM 636 C C . SER A 1 79 ? -1.381 -15.818 30.827 1.00 40.81 79 SER A C 1
ATOM 638 O O . SER A 1 79 ? -0.886 -14.769 30.418 1.00 40.81 79 SER A O 1
ATOM 640 N N . MET A 1 80 ? -2.402 -15.843 31.687 1.00 43.91 80 MET A N 1
ATOM 641 C CA . MET A 1 80 ? -2.569 -14.800 32.690 1.00 43.91 80 MET A CA 1
ATOM 642 C C . MET A 1 80 ? -1.460 -14.958 33.734 1.00 43.91 80 MET A C 1
ATOM 644 O O . MET A 1 80 ? -1.298 -16.040 34.290 1.00 43.91 80 MET A O 1
ATOM 648 N N . GLY A 1 81 ? -0.796 -13.853 34.072 1.00 47.25 81 GLY A N 1
ATOM 649 C CA . GLY A 1 81 ? -0.136 -13.687 35.366 1.00 47.25 81 GLY A CA 1
ATOM 650 C C . GLY A 1 81 ? 1.389 -13.688 35.334 1.00 47.25 81 GLY A C 1
ATOM 651 O O . GLY A 1 81 ? 2.028 -14.730 35.404 1.00 47.25 81 GLY A O 1
ATOM 652 N N . ALA A 1 82 ? 1.973 -12.493 35.387 1.00 40.22 82 ALA A N 1
ATOM 653 C CA . ALA A 1 82 ? 3.291 -12.300 35.980 1.00 40.22 82 ALA A CA 1
ATOM 654 C C . ALA A 1 82 ? 3.227 -11.083 36.917 1.00 40.22 82 ALA A C 1
ATOM 656 O O . ALA A 1 82 ? 3.215 -9.938 36.471 1.00 40.22 82 ALA A O 1
ATOM 657 N N . LEU A 1 83 ? 3.120 -11.348 38.223 1.00 47.69 83 LEU A N 1
ATOM 658 C CA . LEU A 1 83 ? 3.317 -10.358 39.286 1.00 47.69 83 LEU A CA 1
ATOM 659 C C . LEU A 1 83 ? 4.817 -10.008 39.417 1.00 47.69 83 LEU A C 1
ATOM 661 O O . LEU A 1 83 ? 5.669 -10.842 39.098 1.00 47.69 83 LEU A O 1
ATOM 665 N N . PRO A 1 84 ? 5.163 -8.795 39.888 1.00 40.97 84 PRO A N 1
ATOM 666 C CA . PRO A 1 84 ? 6.541 -8.320 39.951 1.00 40.97 84 PRO A CA 1
ATOM 667 C C . PRO A 1 84 ? 7.381 -9.025 41.025 1.00 40.97 84 PRO A C 1
ATOM 669 O O . PRO A 1 84 ? 6.945 -9.298 42.142 1.00 40.97 84 PRO A O 1
ATOM 672 N N . ARG A 1 85 ? 8.645 -9.257 40.664 1.00 51.16 85 ARG A N 1
ATOM 673 C CA . ARG A 1 85 ? 9.702 -9.934 41.426 1.00 51.16 85 ARG A CA 1
ATOM 674 C C . ARG A 1 85 ? 10.258 -9.039 42.547 1.00 51.16 85 ARG A C 1
ATOM 676 O O . ARG A 1 85 ? 11.409 -8.623 42.492 1.00 51.16 85 ARG A O 1
ATOM 683 N N 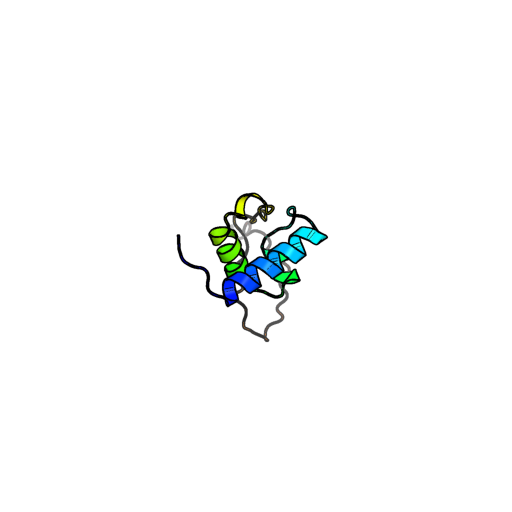. SER A 1 86 ? 9.438 -8.708 43.543 1.00 52.16 86 SER A N 1
ATOM 684 C CA . SER A 1 86 ? 9.883 -8.042 44.775 1.00 52.16 86 SER A CA 1
ATOM 685 C C . SER A 1 86 ? 9.205 -8.672 45.987 1.00 52.16 86 SER A C 1
ATOM 687 O O . SER A 1 86 ? 8.166 -8.208 46.435 1.00 52.16 86 SER A O 1
ATOM 689 N N . MET A 1 87 ? 9.761 -9.793 46.448 1.00 49.38 87 MET A N 1
ATOM 690 C CA . MET A 1 87 ? 9.743 -10.297 47.829 1.00 49.38 87 MET A CA 1
ATOM 691 C C . MET A 1 87 ? 10.367 -11.702 47.844 1.00 49.38 87 MET A C 1
ATOM 693 O O . MET A 1 87 ? 10.189 -12.457 46.894 1.00 49.38 87 MET A O 1
ATOM 697 N N . MET A 1 88 ? 11.040 -12.038 48.949 1.00 43.50 88 MET A N 1
ATOM 698 C CA . MET A 1 88 ? 11.877 -13.223 49.240 1.00 43.50 88 MET A CA 1
ATOM 699 C C . MET A 1 88 ? 13.369 -13.022 48.889 1.00 43.50 88 MET A C 1
ATOM 701 O O . MET A 1 88 ? 13.715 -12.869 47.727 1.00 43.50 88 MET A O 1
ATOM 705 N N . ALA A 1 89 ? 14.317 -12.993 49.831 1.00 40.06 89 ALA A N 1
ATOM 706 C CA . ALA A 1 89 ? 14.266 -13.401 51.232 1.00 40.06 89 ALA A CA 1
ATOM 707 C C . ALA A 1 89 ? 15.261 -12.602 52.098 1.00 40.06 89 ALA A C 1
ATOM 709 O O . ALA A 1 89 ? 16.420 -12.418 51.734 1.00 40.06 89 ALA A O 1
ATOM 710 N N . ALA A 1 90 ? 14.761 -12.156 53.250 1.00 41.25 90 ALA A N 1
ATOM 711 C CA . ALA A 1 90 ? 15.514 -12.014 54.486 1.00 41.25 90 ALA A CA 1
ATOM 712 C C . ALA A 1 90 ? 15.312 -13.310 55.289 1.00 41.25 90 ALA A C 1
ATOM 714 O O . ALA A 1 90 ? 14.211 -13.869 55.244 1.00 41.25 90 ALA A O 1
ATOM 715 N N . GLY A 1 91 ? 16.341 -13.750 56.014 1.00 45.56 91 GLY A N 1
ATOM 716 C CA . GLY A 1 91 ? 16.300 -14.915 56.902 1.00 45.56 91 GLY A CA 1
ATOM 717 C C . GLY A 1 91 ? 17.530 -15.782 56.750 1.00 45.56 91 GLY A C 1
ATOM 718 O O . GLY A 1 91 ? 17.488 -16.665 55.870 1.00 45.56 91 GLY A O 1
#

pLDDT: mean 72.42, std 21.25, range [36.22, 94.19]

Foldseek 3Di:
DDDDDPVLVVLLVLLVVVCVVVNQAAELVVSCVVSVHDSVSSVVSCVVVVNPVSHHYDPPPPDDDDPPPDDDPDDDDDDDDDDDDPDDDDD

Organism: NCBI:txid364199